Protein AF-A0A942K7I3-F1 (afdb_monomer_lite)

pLDDT: mean 80.89, std 13.33, range [54.22, 97.88]

Radius of gyration: 18.64 Å; chains: 1; bounding box: 32×27×52 Å

Structure (mmCIF, N/CA/C/O backbone):
data_AF-A0A942K7I3-F1
#
_entry.id   AF-A0A942K7I3-F1
#
loop_
_atom_site.group_PDB
_atom_site.id
_atom_site.type_symbol
_atom_site.label_atom_id
_atom_site.label_alt_id
_atom_site.label_comp_id
_atom_site.label_asym_id
_atom_site.label_entity_id
_atom_site.label_seq_id
_atom_site.pdbx_PDB_ins_code
_atom_site.Cartn_x
_atom_site.Cartn_y
_atom_site.Cartn_z
_atom_site.occupancy
_atom_site.B_iso_or_equiv
_atom_site.auth_seq_id
_atom_site.auth_comp_id
_atom_site.auth_asym_id
_atom_site.auth_atom_id
_atom_site.pdbx_PDB_model_num
ATOM 1 N N . MET A 1 1 ? -3.051 3.484 -36.079 1.00 62.16 1 MET A N 1
ATOM 2 C CA . MET A 1 1 ? -2.898 2.941 -34.710 1.00 62.16 1 MET A CA 1
ATOM 3 C C . MET A 1 1 ? -4.242 2.362 -34.274 1.00 62.16 1 MET A C 1
ATOM 5 O O . MET A 1 1 ? -5.251 2.993 -34.557 1.00 62.16 1 MET A O 1
ATOM 9 N N . LYS A 1 2 ? -4.297 1.160 -33.681 1.00 72.12 2 LYS A N 1
ATOM 10 C CA . LYS A 1 2 ? -5.537 0.577 -33.124 1.00 72.12 2 LYS A CA 1
ATOM 11 C C . LYS A 1 2 ? -5.412 0.593 -31.593 1.00 72.12 2 LYS A C 1
ATOM 13 O O . LYS A 1 2 ? -4.862 -0.366 -31.065 1.00 72.12 2 LYS A O 1
ATOM 18 N N . PRO A 1 3 ? -5.881 1.642 -30.886 1.00 68.06 3 PRO A N 1
ATOM 19 C CA . PRO A 1 3 ? -5.606 1.827 -29.454 1.00 68.06 3 PRO A CA 1
ATOM 20 C C . PRO A 1 3 ? -6.050 0.645 -28.587 1.00 68.06 3 PRO A C 1
ATOM 22 O O . PRO A 1 3 ? -5.342 0.234 -27.684 1.00 68.06 3 PRO A O 1
ATOM 25 N N . HIS A 1 4 ? -7.167 0.007 -28.944 1.00 75.81 4 HIS A N 1
ATOM 26 C CA . HIS A 1 4 ? -7.674 -1.200 -28.280 1.00 75.81 4 HIS A CA 1
ATOM 27 C C . HIS A 1 4 ? -6.772 -2.440 -28.431 1.00 75.81 4 HIS A C 1
ATOM 29 O O . HIS A 1 4 ? -7.065 -3.486 -27.858 1.00 75.81 4 HIS A O 1
ATOM 35 N N . ARG A 1 5 ? -5.710 -2.367 -29.242 1.00 70.38 5 ARG A N 1
ATOM 36 C CA . ARG A 1 5 ? -4.719 -3.439 -29.415 1.00 70.38 5 ARG A CA 1
ATOM 37 C C . ARG A 1 5 ? -3.392 -3.147 -28.721 1.00 70.38 5 ARG A C 1
ATOM 39 O O . ARG A 1 5 ? -2.467 -3.937 -28.889 1.00 70.38 5 ARG A O 1
ATOM 46 N N . ILE A 1 6 ? -3.324 -2.048 -27.974 1.00 68.00 6 ILE A N 1
ATOM 47 C CA . ILE A 1 6 ? -2.145 -1.588 -27.254 1.00 68.00 6 ILE A CA 1
ATOM 48 C C . ILE A 1 6 ? -2.443 -1.697 -25.765 1.00 68.00 6 ILE A C 1
ATOM 50 O O . ILE A 1 6 ? -3.426 -1.136 -25.278 1.00 68.00 6 ILE A O 1
ATOM 54 N N . LYS A 1 7 ? -1.612 -2.448 -25.046 1.00 67.00 7 LYS A N 1
ATOM 55 C CA . LYS A 1 7 ? -1.639 -2.492 -23.585 1.00 67.00 7 LYS A CA 1
ATOM 56 C C . LYS A 1 7 ? -0.497 -1.643 -23.047 1.00 67.00 7 LYS A C 1
ATOM 58 O O . LYS A 1 7 ? 0.657 -1.899 -23.374 1.00 67.00 7 LYS A O 1
ATOM 63 N N . TYR A 1 8 ? -0.856 -0.673 -22.214 1.00 65.69 8 TYR A N 1
ATOM 64 C CA . TYR A 1 8 ? 0.077 0.115 -21.420 1.00 65.69 8 TYR A CA 1
ATOM 65 C C . TYR A 1 8 ? 0.188 -0.517 -20.042 1.00 65.69 8 TYR A C 1
ATOM 67 O O . TYR A 1 8 ? -0.839 -0.803 -19.418 1.00 65.69 8 TYR A O 1
ATOM 75 N N . TRP A 1 9 ? 1.411 -0.744 -19.578 1.00 65.12 9 TRP A N 1
ATOM 76 C CA . TRP A 1 9 ? 1.640 -1.257 -18.237 1.00 65.12 9 TRP A CA 1
ATOM 77 C C . TRP A 1 9 ? 2.888 -0.619 -17.641 1.00 65.12 9 TRP A C 1
ATOM 79 O O . TRP A 1 9 ? 3.968 -0.735 -18.204 1.00 65.12 9 TRP A O 1
ATOM 89 N N . LEU A 1 10 ? 2.739 0.051 -16.498 1.00 63.69 10 LEU A N 1
ATOM 90 C CA . LEU A 1 10 ? 3.868 0.556 -15.725 1.00 63.69 10 LEU A CA 1
ATOM 91 C C . LEU A 1 10 ? 4.008 -0.332 -14.491 1.00 63.69 10 LEU A C 1
ATOM 93 O O . LEU A 1 10 ? 3.191 -0.263 -13.575 1.00 63.69 10 LEU A O 1
ATOM 97 N N . ASN A 1 11 ? 5.020 -1.197 -14.486 1.00 63.91 11 ASN A N 1
ATOM 98 C CA . ASN A 1 11 ? 5.373 -1.949 -13.288 1.00 63.91 11 ASN A CA 1
ATOM 99 C C . ASN A 1 11 ? 6.241 -1.073 -12.382 1.00 63.91 11 ASN A C 1
ATOM 101 O O . ASN A 1 11 ? 7.204 -0.458 -12.843 1.00 63.91 11 ASN A O 1
ATOM 105 N N . HIS A 1 12 ? 5.931 -1.051 -11.086 1.00 69.94 12 HIS A N 1
ATOM 106 C CA . HIS A 1 12 ? 6.848 -0.502 -10.095 1.00 69.94 12 HIS A CA 1
ATOM 107 C C . HIS A 1 12 ? 8.150 -1.318 -10.115 1.00 69.94 12 HIS A C 1
ATOM 109 O O . HIS A 1 12 ? 8.119 -2.541 -9.973 1.00 69.94 12 HIS A O 1
ATOM 115 N N . LYS A 1 13 ? 9.293 -0.652 -10.312 1.00 71.38 13 LYS A N 1
ATOM 116 C CA . LYS A 1 13 ? 10.613 -1.278 -10.184 1.00 71.38 13 LYS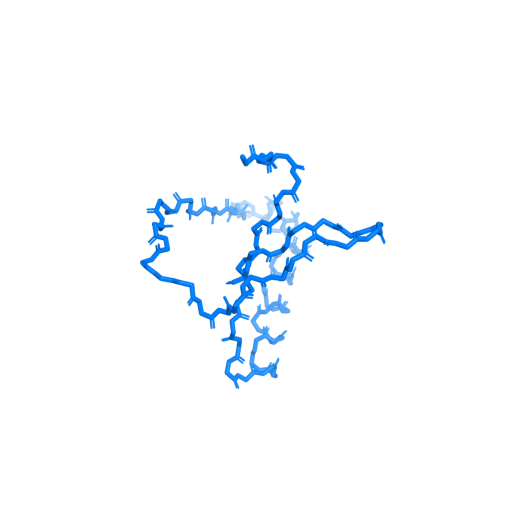 A CA 1
ATOM 117 C C . LYS A 1 13 ? 11.018 -1.242 -8.712 1.00 71.38 13 LYS A C 1
ATOM 119 O O . LYS A 1 13 ? 11.564 -0.242 -8.261 1.00 71.38 13 LYS A O 1
ATOM 124 N N . ALA A 1 14 ? 10.724 -2.310 -7.974 1.00 76.75 14 ALA A N 1
ATOM 125 C CA . ALA A 1 14 ? 11.216 -2.460 -6.609 1.00 76.75 14 ALA A CA 1
ATOM 126 C C . ALA A 1 14 ? 12.738 -2.683 -6.633 1.00 76.75 14 ALA A C 1
ATOM 128 O O . ALA A 1 14 ? 13.214 -3.608 -7.290 1.00 76.75 14 ALA A O 1
ATOM 129 N N . GLU A 1 15 ? 13.500 -1.839 -5.934 1.00 79.25 15 GLU A N 1
ATOM 130 C CA . GLU A 1 15 ? 14.956 -2.012 -5.793 1.00 79.25 15 GLU A CA 1
ATOM 131 C C . GLU A 1 15 ? 15.300 -3.220 -4.905 1.00 79.25 15 GLU A C 1
ATOM 133 O O . GLU A 1 15 ? 16.284 -3.915 -5.159 1.00 79.25 15 GLU A O 1
ATOM 138 N N . ASP A 1 16 ? 14.454 -3.505 -3.907 1.00 89.31 16 ASP A N 1
ATOM 139 C CA . ASP A 1 16 ? 14.528 -4.687 -3.049 1.00 89.31 16 ASP A CA 1
ATOM 140 C C . ASP A 1 16 ? 13.164 -5.389 -2.936 1.00 89.31 16 ASP A C 1
ATOM 142 O O . ASP A 1 16 ? 12.203 -4.875 -2.354 1.00 89.31 16 ASP A O 1
ATOM 146 N N . ASP A 1 17 ? 13.105 -6.613 -3.459 1.00 87.88 17 ASP A N 1
ATOM 147 C CA . ASP A 1 17 ? 11.905 -7.453 -3.473 1.00 87.88 17 ASP A CA 1
ATOM 148 C C . ASP A 1 17 ? 11.449 -7.818 -2.049 1.00 87.88 17 ASP A C 1
ATOM 150 O O . ASP A 1 17 ? 10.252 -7.982 -1.792 1.00 87.88 17 ASP A O 1
ATOM 154 N N . ALA A 1 18 ? 12.385 -7.948 -1.099 1.00 91.12 18 ALA A N 1
ATOM 155 C CA . ALA A 1 18 ? 12.066 -8.323 0.274 1.00 91.12 18 ALA A CA 1
ATOM 156 C C . ALA A 1 18 ? 11.328 -7.195 1.003 1.00 91.12 18 ALA A C 1
ATOM 158 O O . ALA A 1 18 ? 10.258 -7.439 1.580 1.00 91.12 18 ALA A O 1
ATOM 159 N N . THR A 1 19 ? 11.861 -5.974 0.918 1.00 90.44 19 THR A N 1
ATOM 160 C CA . THR A 1 19 ? 11.233 -4.761 1.452 1.00 90.44 19 THR A CA 1
ATOM 161 C C . THR A 1 19 ? 9.878 -4.515 0.794 1.00 90.44 19 THR A C 1
ATOM 163 O O . THR A 1 19 ? 8.872 -4.394 1.495 1.00 90.44 19 THR A O 1
ATOM 166 N N . PHE A 1 20 ? 9.793 -4.590 -0.538 1.00 89.88 20 PHE A N 1
ATOM 167 C CA . PHE A 1 20 ? 8.530 -4.402 -1.258 1.00 89.88 20 PHE 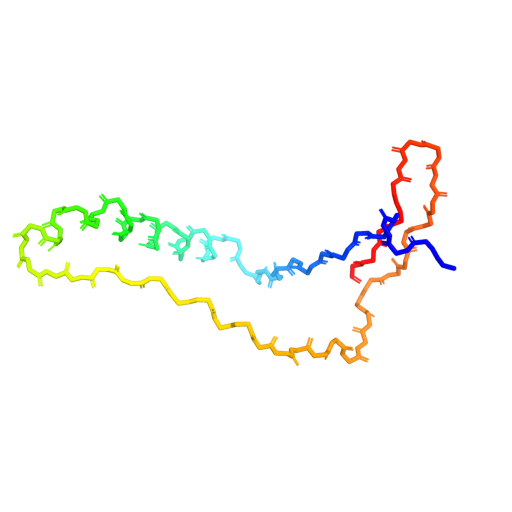A CA 1
ATOM 168 C C . PHE A 1 20 ? 7.441 -5.392 -0.809 1.00 89.88 20 PHE A C 1
ATOM 170 O O . PHE A 1 20 ? 6.301 -5.025 -0.513 1.00 89.88 20 PHE A O 1
ATOM 177 N N . ARG A 1 21 ? 7.792 -6.675 -0.652 1.00 92.75 21 ARG A N 1
ATOM 178 C CA . ARG A 1 21 ? 6.862 -7.687 -0.121 1.00 92.75 21 ARG A CA 1
ATOM 179 C C . ARG A 1 21 ? 6.451 -7.419 1.321 1.00 92.75 21 ARG A C 1
ATOM 181 O O . ARG A 1 21 ? 5.382 -7.879 1.731 1.00 92.75 21 ARG A O 1
ATOM 188 N N . GLN A 1 22 ? 7.311 -6.808 2.130 1.00 94.31 22 GLN A N 1
ATOM 189 C CA . GLN A 1 22 ? 6.987 -6.454 3.510 1.00 94.31 22 GLN A CA 1
ATOM 190 C C . GLN A 1 22 ? 5.966 -5.314 3.555 1.00 94.31 22 GLN A C 1
ATOM 192 O O . GLN A 1 22 ? 4.989 -5.418 4.297 1.00 94.31 22 GLN A O 1
ATOM 197 N N . GLU A 1 23 ? 6.138 -4.290 2.723 1.00 92.56 23 GLU A N 1
ATOM 198 C CA . GLU A 1 23 ? 5.195 -3.175 2.587 1.00 92.56 23 GLU A CA 1
ATOM 199 C C . GLU A 1 23 ? 3.822 -3.655 2.107 1.00 92.56 23 GLU A C 1
ATOM 201 O O . GLU A 1 23 ? 2.807 -3.354 2.740 1.00 92.56 23 GLU A O 1
ATOM 206 N N . ILE A 1 24 ? 3.784 -4.508 1.074 1.00 93.19 24 ILE A N 1
ATOM 207 C CA . ILE A 1 24 ? 2.540 -5.144 0.609 1.00 93.19 24 ILE A CA 1
ATOM 208 C C . ILE A 1 24 ? 1.848 -5.874 1.761 1.00 93.19 24 ILE A C 1
ATOM 210 O O . ILE A 1 24 ? 0.652 -5.698 1.985 1.00 93.19 24 ILE A O 1
ATOM 214 N N . ARG A 1 25 ? 2.591 -6.686 2.523 1.00 96.62 25 ARG A N 1
ATOM 215 C CA . ARG A 1 25 ? 2.030 -7.433 3.658 1.00 96.62 25 ARG A CA 1
ATOM 216 C C . ARG A 1 25 ? 1.455 -6.507 4.726 1.00 96.62 25 ARG A C 1
ATOM 218 O O . A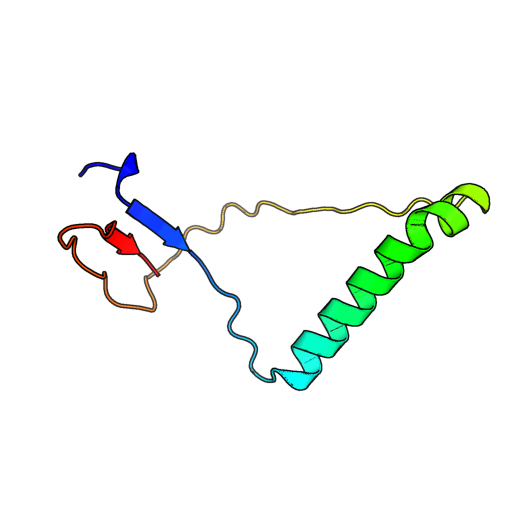RG A 1 25 ? 0.400 -6.823 5.274 1.00 96.62 25 ARG A O 1
ATOM 225 N N . ALA A 1 26 ? 2.110 -5.384 5.012 1.00 96.06 26 ALA A N 1
ATOM 226 C CA . ALA A 1 26 ? 1.619 -4.401 5.973 1.00 96.06 26 ALA A CA 1
ATOM 227 C C . ALA A 1 26 ? 0.285 -3.783 5.522 1.00 96.06 26 ALA A C 1
ATOM 229 O O . ALA A 1 26 ? -0.671 -3.752 6.299 1.00 96.06 26 ALA A O 1
ATOM 230 N N . VAL A 1 27 ? 0.188 -3.383 4.251 1.00 95.00 27 VAL A N 1
ATOM 231 C CA . VAL A 1 27 ? -1.042 -2.830 3.665 1.00 95.00 27 VAL A CA 1
ATOM 232 C C . VAL A 1 27 ? -2.158 -3.875 3.636 1.00 95.00 27 VAL A C 1
ATOM 234 O O . VAL A 1 27 ? -3.271 -3.610 4.088 1.00 95.00 27 VAL A O 1
ATOM 237 N N . CYS A 1 28 ? -1.872 -5.095 3.175 1.00 96.38 28 CYS A N 1
ATOM 238 C CA . CYS A 1 28 ? -2.848 -6.182 3.183 1.00 96.38 28 CYS A CA 1
ATOM 239 C C . CYS A 1 28 ? -3.357 -6.468 4.599 1.00 96.38 28 CYS A C 1
ATOM 241 O O . CYS A 1 28 ? -4.561 -6.645 4.775 1.00 96.38 28 CYS A O 1
ATOM 243 N N . LYS A 1 29 ? -2.478 -6.482 5.609 1.00 97.44 29 LYS A N 1
ATOM 244 C CA . LYS A 1 29 ? -2.870 -6.695 7.007 1.00 97.44 29 LYS A CA 1
ATOM 245 C C . LYS A 1 29 ? -3.856 -5.626 7.486 1.00 97.44 29 LYS A C 1
ATOM 247 O O . LYS A 1 29 ? -4.860 -5.989 8.090 1.00 97.44 29 LYS A O 1
ATOM 252 N N . LEU A 1 30 ? -3.613 -4.351 7.171 1.00 96.12 30 LEU A N 1
ATOM 253 C CA . LEU A 1 30 ? -4.537 -3.260 7.497 1.00 96.12 30 LEU A CA 1
ATOM 254 C C . LEU A 1 30 ? -5.932 -3.502 6.900 1.00 96.12 30 LEU A C 1
ATOM 256 O O . LEU A 1 30 ? -6.930 -3.374 7.603 1.00 96.12 30 LEU A O 1
ATOM 260 N N . TYR A 1 31 ? -6.007 -3.913 5.630 1.00 96.44 31 TYR A N 1
ATOM 261 C CA . TYR A 1 31 ? -7.292 -4.215 4.991 1.00 96.44 31 TYR A CA 1
ATOM 262 C C . TYR A 1 31 ? -8.007 -5.422 5.605 1.00 96.44 31 TYR A C 1
ATOM 264 O O . TYR A 1 31 ? -9.228 -5.395 5.726 1.00 96.44 31 TYR A O 1
ATOM 272 N N . HIS A 1 32 ? -7.281 -6.460 6.035 1.00 97.31 32 HIS A N 1
ATOM 273 C CA . HIS A 1 32 ? -7.900 -7.605 6.721 1.00 97.31 32 HIS A CA 1
ATOM 274 C C . HIS A 1 32 ? -8.539 -7.197 8.054 1.00 97.31 32 HIS A C 1
ATOM 276 O O . HIS A 1 32 ? -9.549 -7.767 8.449 1.00 97.31 32 HIS A O 1
ATOM 282 N N . GLN A 1 33 ? -7.972 -6.194 8.724 1.00 97.50 33 GLN A N 1
ATOM 283 C CA . GLN A 1 33 ? -8.465 -5.673 10.000 1.00 97.50 33 GLN A CA 1
ATOM 284 C C . GLN A 1 33 ? -9.560 -4.611 9.834 1.00 97.50 33 GLN A C 1
ATOM 286 O O . GLN A 1 33 ? -10.083 -4.116 10.829 1.00 97.50 33 GLN A O 1
ATOM 291 N N . ALA A 1 34 ? -9.924 -4.240 8.602 1.00 96.81 34 ALA A N 1
ATOM 292 C CA . ALA A 1 34 ? -10.810 -3.106 8.350 1.00 96.81 34 ALA A CA 1
ATOM 293 C C . ALA A 1 34 ? -12.184 -3.247 9.023 1.00 96.81 34 ALA A C 1
ATOM 295 O O . ALA A 1 34 ? -12.719 -2.251 9.502 1.00 96.81 34 ALA A O 1
ATOM 296 N N . GLN A 1 35 ? -12.737 -4.462 9.094 1.00 97.00 35 GLN A N 1
ATOM 297 C CA . GLN A 1 35 ? -14.024 -4.695 9.751 1.00 97.00 35 GLN A CA 1
ATOM 298 C C . GLN A 1 35 ? -13.940 -4.486 11.271 1.00 97.00 35 GLN A C 1
ATOM 300 O O . GLN A 1 35 ? -14.724 -3.718 11.818 1.00 97.00 35 GLN A O 1
ATOM 305 N N . GLU A 1 36 ? -12.965 -5.109 11.938 1.00 97.81 36 GLU A N 1
ATOM 306 C CA . GLU A 1 36 ? -12.749 -4.952 13.387 1.00 97.81 36 GLU A CA 1
ATOM 307 C C . GLU A 1 36 ? -12.470 -3.484 13.748 1.00 97.81 36 GLU A C 1
ATOM 309 O O . GLU A 1 36 ? -13.005 -2.945 14.717 1.00 97.81 36 GLU A O 1
ATOM 314 N N . LEU A 1 37 ? -11.671 -2.802 12.921 1.00 97.75 37 LEU A N 1
ATOM 315 C CA . LEU A 1 37 ? -11.397 -1.376 13.070 1.00 97.75 37 LEU A CA 1
ATOM 316 C C . LEU A 1 37 ? -12.679 -0.550 12.931 1.00 97.75 37 LEU A C 1
ATOM 318 O O . LEU A 1 37 ? -12.926 0.322 13.765 1.00 97.75 37 LEU A O 1
ATOM 322 N N . HIS A 1 38 ? -13.529 -0.863 11.953 1.00 97.38 38 HIS A N 1
ATOM 323 C CA . HIS A 1 38 ? -14.799 -0.169 11.762 1.00 97.38 38 HIS A CA 1
ATOM 324 C C . HIS A 1 38 ? -15.747 -0.337 12.955 1.00 97.38 38 HIS A C 1
ATOM 326 O O . HIS A 1 38 ? -16.331 0.647 13.406 1.00 97.38 38 HIS A O 1
ATOM 332 N N . GLU A 1 39 ? -15.838 -1.543 13.520 1.00 97.88 39 GLU A N 1
ATOM 333 C CA . GLU A 1 39 ? -16.623 -1.820 14.732 1.00 97.88 39 GLU A CA 1
ATOM 334 C C . GLU A 1 39 ? -16.110 -1.023 15.946 1.00 97.88 39 GLU A C 1
ATOM 336 O O . GLU A 1 39 ? -16.897 -0.608 16.796 1.00 97.88 39 GLU A O 1
ATOM 341 N N . SER A 1 40 ? -14.806 -0.726 15.993 1.00 97.50 40 SER A N 1
ATOM 342 C CA . SER A 1 40 ? -14.193 0.146 17.008 1.00 97.50 40 SER A CA 1
ATOM 343 C C . SER A 1 40 ? -14.296 1.654 16.713 1.00 97.50 40 SER A C 1
ATOM 345 O O . SER A 1 40 ? -13.774 2.469 17.474 1.00 97.50 40 SER A O 1
ATOM 347 N N . GLY A 1 41 ? -14.963 2.045 15.621 1.00 97.69 41 GLY A N 1
ATOM 348 C CA . GLY A 1 41 ? -15.136 3.442 15.205 1.00 97.69 41 GLY A CA 1
ATOM 349 C C . GLY A 1 41 ? -13.994 4.009 14.352 1.00 97.69 41 GLY A C 1
ATOM 350 O O . GLY A 1 41 ? -13.943 5.216 14.116 1.00 97.69 41 GLY A O 1
ATOM 351 N N . VAL A 1 42 ? -13.078 3.165 13.870 1.00 97.75 42 VAL A N 1
ATOM 352 C CA . VAL A 1 42 ? -11.959 3.552 13.000 1.00 97.75 42 VAL A CA 1
ATOM 353 C C . VAL A 1 42 ? -12.287 3.239 11.541 1.00 97.75 42 VAL A C 1
ATOM 355 O O . VAL A 1 42 ? -12.563 2.102 11.172 1.00 97.75 42 VAL A O 1
ATOM 358 N N . HIS A 1 43 ? -12.204 4.245 10.673 1.00 96.38 43 HIS A N 1
ATOM 359 C CA . HIS A 1 43 ? -12.446 4.080 9.240 1.00 96.38 43 HIS A CA 1
ATOM 360 C C . HIS A 1 43 ? -11.138 3.883 8.471 1.00 96.38 43 HIS A C 1
ATOM 362 O O . HIS A 1 43 ? -10.278 4.763 8.457 1.00 96.38 43 HIS A O 1
ATOM 368 N N . VAL A 1 44 ? -11.011 2.748 7.784 1.00 96.38 44 VAL A N 1
ATOM 369 C CA . VAL A 1 44 ? -9.932 2.507 6.817 1.00 96.38 44 VAL A CA 1
ATOM 370 C C . VAL A 1 44 ? -10.376 3.029 5.453 1.00 96.38 44 VAL A C 1
ATOM 372 O O . VAL A 1 44 ? -11.412 2.616 4.935 1.00 96.38 44 VAL A O 1
ATOM 375 N N . ILE A 1 45 ? -9.595 3.939 4.871 1.00 94.06 45 ILE A N 1
ATOM 376 C CA . ILE A 1 45 ? -9.886 4.561 3.575 1.00 94.06 45 ILE A CA 1
ATOM 377 C C . ILE A 1 45 ? -8.727 4.264 2.624 1.00 94.06 45 ILE A C 1
ATOM 379 O O . ILE A 1 45 ? -7.564 4.442 2.979 1.00 94.06 45 ILE A O 1
ATOM 383 N N . SER A 1 46 ? -9.060 3.820 1.412 1.00 91.50 46 SER A N 1
ATOM 384 C CA . SER A 1 46 ? -8.115 3.692 0.305 1.00 91.50 46 SER A CA 1
ATOM 385 C C . SER A 1 46 ? -8.209 4.931 -0.572 1.00 91.50 46 SER A C 1
ATOM 387 O O . SER A 1 46 ? -9.308 5.302 -0.990 1.00 91.50 46 SER A O 1
ATOM 389 N N . VAL A 1 47 ? -7.077 5.571 -0.843 1.00 88.06 47 VAL A N 1
ATOM 390 C CA . VAL A 1 47 ? -6.999 6.710 -1.758 1.00 88.06 47 VAL A CA 1
ATOM 391 C C . VAL A 1 47 ? -6.030 6.334 -2.865 1.00 88.06 47 VAL A C 1
ATOM 393 O O . VAL A 1 47 ? -4.857 6.087 -2.599 1.00 88.06 47 VAL A O 1
ATOM 396 N N . ASP A 1 48 ? -6.531 6.281 -4.094 1.00 79.94 48 ASP A N 1
ATOM 397 C CA . ASP A 1 48 ? -5.700 6.196 -5.29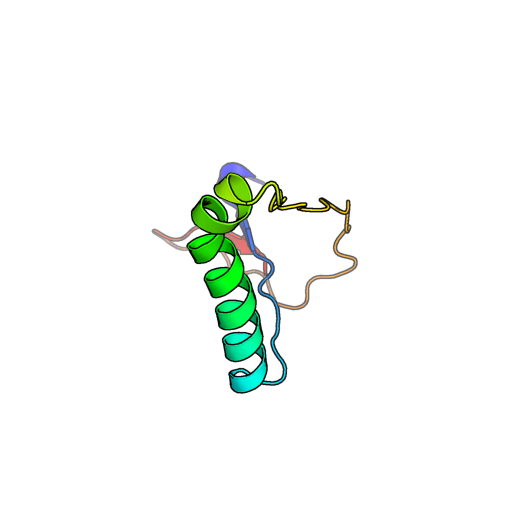0 1.00 79.94 48 ASP A CA 1
ATOM 398 C C . ASP A 1 48 ? -5.625 7.598 -5.894 1.00 79.94 48 ASP A C 1
ATOM 400 O O . ASP A 1 48 ? -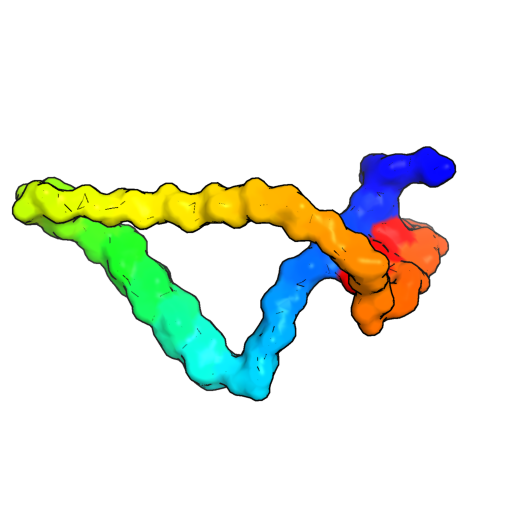6.610 8.112 -6.433 1.00 79.94 48 ASP A O 1
ATOM 404 N N . GLU A 1 49 ? -4.478 8.264 -5.749 1.00 73.88 49 GLU A N 1
ATOM 405 C CA . GLU A 1 49 ? -4.253 9.510 -6.469 1.00 73.88 49 GLU A CA 1
ATOM 406 C C . GLU A 1 49 ? -3.912 9.166 -7.919 1.00 73.88 49 GLU A C 1
ATOM 408 O O . GLU A 1 49 ? -2.787 8.788 -8.254 1.00 73.88 49 GLU A O 1
ATOM 413 N N . LYS A 1 50 ? -4.884 9.348 -8.815 1.00 58.31 50 LYS A N 1
ATOM 414 C CA . LYS A 1 50 ? -4.619 9.328 -10.250 1.00 58.31 50 LYS A CA 1
ATOM 415 C C . LYS A 1 50 ? -3.890 10.611 -10.639 1.00 58.31 50 LYS A C 1
ATOM 417 O O . LYS A 1 50 ? -4.488 11.529 -11.200 1.00 58.31 50 LYS A O 1
ATOM 422 N N . THR A 1 51 ? -2.596 10.685 -10.359 1.00 55.31 51 THR A N 1
ATOM 423 C CA . THR A 1 51 ? -1.770 11.736 -10.943 1.00 55.31 51 THR A CA 1
ATOM 424 C C . THR A 1 51 ? -1.806 11.563 -12.458 1.00 55.31 51 THR A C 1
ATOM 426 O O . THR A 1 51 ? -1.603 10.472 -12.999 1.00 55.31 51 THR A O 1
ATOM 429 N N . GLY A 1 52 ? -2.109 12.644 -13.174 1.00 54.22 52 GLY A N 1
ATOM 430 C CA . GLY A 1 52 ? -1.879 12.743 -14.612 1.00 54.22 52 GLY A CA 1
ATOM 431 C C . GLY A 1 52 ? -0.378 12.753 -14.898 1.00 54.22 52 GLY A C 1
ATOM 432 O O . GLY A 1 52 ? 0.134 13.735 -15.423 1.00 54.22 52 GLY A O 1
ATOM 433 N N . ILE A 1 53 ? 0.342 11.698 -14.503 1.00 59.06 53 ILE A N 1
ATOM 434 C CA . ILE A 1 53 ? 1.745 11.494 -14.842 1.00 59.06 53 ILE A CA 1
ATOM 435 C C . ILE A 1 53 ? 1.773 11.188 -16.331 1.00 59.06 53 ILE A C 1
ATOM 437 O O . ILE A 1 53 ? 1.484 10.081 -16.790 1.00 59.06 53 ILE A O 1
ATOM 441 N N . GLN A 1 54 ? 2.082 12.221 -17.103 1.00 63.06 54 GLN A N 1
ATOM 442 C CA . GLN A 1 54 ? 2.488 12.052 -18.479 1.00 63.06 54 GLN A CA 1
ATOM 443 C C . GLN A 1 54 ? 3.859 11.372 -18.458 1.00 63.06 54 GLN A C 1
ATOM 445 O O . GLN A 1 54 ? 4.824 11.935 -17.944 1.00 63.06 54 GLN A O 1
ATOM 450 N N . ALA A 1 55 ? 3.942 10.149 -18.984 1.00 64.50 55 ALA A N 1
ATOM 451 C CA . ALA A 1 55 ? 5.224 9.487 -19.185 1.00 64.50 55 ALA A CA 1
ATOM 452 C C . ALA A 1 55 ? 6.093 10.379 -20.087 1.00 64.50 55 ALA A C 1
ATOM 454 O O . ALA A 1 55 ? 5.717 10.653 -21.229 1.00 64.50 55 ALA A O 1
ATOM 455 N N . LEU A 1 56 ? 7.207 10.882 -19.548 1.00 70.00 56 LEU A N 1
ATOM 456 C CA . LEU A 1 56 ? 8.122 11.766 -20.277 1.00 70.00 56 LEU A CA 1
ATOM 457 C C . LEU A 1 56 ? 8.810 11.012 -21.419 1.00 70.00 56 LEU A C 1
ATOM 459 O O . LEU A 1 56 ? 8.937 11.533 -22.524 1.00 70.00 56 LEU A O 1
ATOM 463 N N . GLU A 1 57 ? 9.190 9.764 -21.161 1.00 69.06 57 GLU A N 1
ATOM 464 C CA . GLU A 1 57 ? 9.804 8.861 -22.124 1.00 69.06 57 GLU A CA 1
ATOM 465 C C . GLU A 1 57 ? 9.515 7.400 -21.760 1.00 69.06 57 GLU A C 1
ATOM 467 O O . GLU A 1 57 ? 9.073 7.089 -20.651 1.00 69.06 57 GLU A O 1
ATOM 472 N N . ARG A 1 58 ? 9.735 6.502 -22.723 1.00 72.56 58 ARG A N 1
ATOM 473 C CA . ARG A 1 58 ? 9.570 5.056 -22.544 1.00 72.56 58 ARG A CA 1
ATOM 474 C C . ARG A 1 58 ? 10.891 4.453 -22.096 1.00 72.56 58 ARG A C 1
ATOM 476 O O . ARG A 1 58 ? 11.921 4.695 -22.718 1.00 72.56 58 ARG A O 1
ATOM 483 N N . ILE A 1 59 ? 10.840 3.647 -21.043 1.00 72.88 59 ILE A N 1
ATOM 484 C CA . ILE A 1 59 ? 12.011 2.974 -20.471 1.00 72.88 59 ILE A CA 1
ATOM 485 C C . ILE A 1 59 ? 12.294 1.614 -21.126 1.00 72.88 59 ILE A C 1
ATOM 487 O O . ILE A 1 59 ? 13.411 1.111 -20.998 1.00 72.88 59 ILE A O 1
ATOM 491 N N . HIS A 1 60 ? 11.322 1.028 -21.835 1.00 73.00 60 HIS A N 1
ATOM 492 C CA . HIS A 1 60 ? 11.478 -0.221 -22.581 1.00 73.00 60 HIS A CA 1
ATOM 493 C C . HIS A 1 60 ? 11.085 -0.036 -24.060 1.00 73.00 60 HIS A C 1
ATOM 495 O O . HIS A 1 60 ? 10.251 0.813 -24.386 1.00 73.00 60 HIS A O 1
ATOM 501 N N . PRO A 1 61 ? 11.698 -0.797 -24.989 1.00 77.75 61 PRO A N 1
ATOM 502 C CA . PRO A 1 61 ? 11.322 -0.769 -26.398 1.00 77.75 61 PRO A CA 1
ATOM 503 C C . PRO A 1 61 ? 9.936 -1.387 -26.623 1.00 77.75 61 PRO A C 1
ATOM 505 O O . PRO A 1 61 ? 9.538 -2.327 -25.938 1.00 77.75 61 PRO A O 1
ATOM 508 N N . ASP A 1 62 ? 9.223 -0.899 -27.639 1.00 79.06 62 ASP A N 1
ATOM 509 C CA . ASP A 1 62 ? 7.918 -1.443 -28.012 1.00 79.06 62 ASP A CA 1
ATOM 510 C C . ASP A 1 62 ? 8.026 -2.909 -28.447 1.00 79.06 62 ASP A C 1
ATOM 512 O O . ASP A 1 62 ? 8.844 -3.273 -29.300 1.00 79.06 62 ASP A O 1
ATOM 516 N N . HIS A 1 63 ? 7.138 -3.751 -27.917 1.00 77.88 63 HIS A N 1
ATOM 517 C CA . HIS A 1 63 ? 7.007 -5.123 -28.387 1.00 77.88 63 HIS A CA 1
ATOM 518 C C . HIS A 1 63 ? 5.983 -5.180 -29.528 1.00 77.88 63 HIS A C 1
ATOM 520 O O . HIS A 1 63 ? 4.792 -4.921 -29.308 1.00 77.88 63 HIS A O 1
ATOM 526 N N . PRO A 1 64 ? 6.410 -5.546 -30.751 1.00 77.38 64 PRO A N 1
ATOM 527 C CA . PRO A 1 64 ? 5.545 -5.509 -31.917 1.00 77.38 64 PRO A CA 1
ATOM 528 C C . PRO A 1 64 ? 4.438 -6.562 -31.846 1.00 77.38 64 PRO A C 1
ATOM 530 O O . PRO A 1 64 ? 4.565 -7.627 -31.233 1.00 77.38 64 PRO A O 1
ATOM 533 N N . LEU A 1 65 ? 3.348 -6.281 -32.560 1.00 78.94 65 LEU A N 1
ATOM 534 C CA . LEU A 1 65 ? 2.240 -7.213 -32.741 1.00 78.94 65 LEU A CA 1
ATOM 535 C C . LEU A 1 65 ? 2.727 -8.547 -33.324 1.00 78.94 65 LEU A C 1
ATOM 537 O O . LEU A 1 65 ? 3.365 -8.589 -34.374 1.00 78.94 65 LEU A O 1
ATOM 541 N N . SER A 1 66 ? 2.335 -9.651 -32.691 1.00 77.56 66 SER A N 1
ATOM 542 C CA . SER A 1 66 ? 2.527 -11.006 -33.219 1.00 77.56 66 SER A CA 1
ATOM 543 C C . SER A 1 66 ? 1.220 -11.797 -33.156 1.00 77.56 66 SER A C 1
ATOM 545 O O . SER A 1 66 ? 0.270 -11.418 -32.469 1.00 77.56 66 SER A O 1
ATOM 547 N N . LYS A 1 67 ? 1.108 -12.879 -33.936 1.00 76.06 67 LYS A N 1
ATOM 548 C CA . LYS A 1 67 ? -0.131 -13.667 -34.025 1.00 76.06 67 LYS A CA 1
ATOM 549 C C . LYS A 1 67 ? -0.509 -14.204 -32.634 1.00 76.06 67 LYS A C 1
ATOM 551 O O . LYS A 1 67 ? 0.229 -14.993 -32.059 1.00 76.06 67 LYS A O 1
ATOM 556 N N . GLY A 1 68 ? -1.649 -13.759 -32.101 1.00 77.69 68 GLY A N 1
ATOM 557 C CA . GLY A 1 68 ? -2.129 -14.121 -30.759 1.00 77.69 68 GLY A CA 1
ATOM 558 C C . GLY A 1 68 ? -1.634 -13.228 -29.611 1.00 77.69 68 GLY A C 1
ATOM 559 O O . GLY A 1 68 ? -2.052 -13.443 -28.478 1.00 77.69 68 GLY A O 1
ATOM 560 N N . LYS A 1 69 ? -0.799 -12.214 -29.877 1.00 70.00 69 LYS A N 1
ATOM 561 C CA . LYS A 1 69 ? -0.331 -11.247 -28.871 1.00 70.00 69 LYS A CA 1
ATOM 562 C C . LYS A 1 69 ? -0.687 -9.814 -29.272 1.00 70.00 69 LYS A C 1
ATOM 564 O O . LYS A 1 69 ? -0.678 -9.451 -30.449 1.00 70.00 69 LYS A O 1
ATOM 569 N N . LEU A 1 70 ? -1.041 -9.015 -28.272 1.00 74.50 70 LEU A N 1
ATOM 570 C CA . LEU A 1 70 ? -1.264 -7.579 -28.423 1.00 74.50 70 LEU A CA 1
ATOM 571 C C . LEU A 1 70 ? 0.075 -6.838 -28.443 1.00 74.50 70 LEU A C 1
ATOM 573 O O . LEU A 1 70 ? 1.094 -7.390 -28.036 1.00 74.50 70 LEU A O 1
ATOM 577 N N . GLU A 1 71 ? 0.051 -5.605 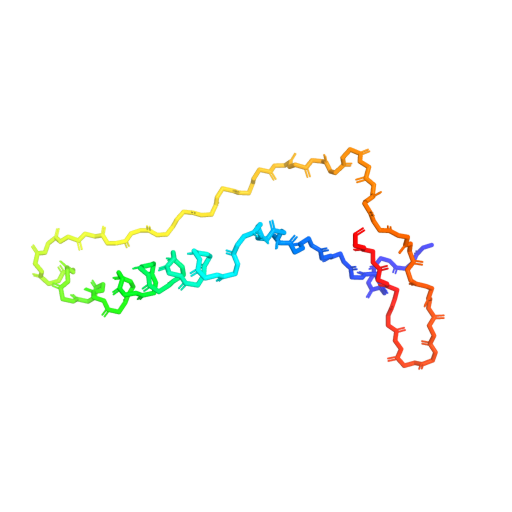-28.934 1.00 75.19 71 GLU A N 1
ATOM 578 C CA . GLU A 1 71 ? 1.188 -4.694 -28.849 1.00 75.19 71 GLU A CA 1
ATOM 579 C C . GLU A 1 71 ? 1.362 -4.300 -27.379 1.00 75.19 71 GLU A C 1
ATOM 581 O O . GLU A 1 71 ? 0.373 -3.965 -26.712 1.00 75.19 71 GLU A O 1
ATOM 586 N N . LEU A 1 72 ? 2.589 -4.386 -26.869 1.00 70.00 72 LEU A N 1
ATOM 587 C CA . LEU A 1 72 ? 2.900 -4.058 -25.480 1.00 70.00 72 LEU A CA 1
ATOM 588 C C . LEU A 1 72 ? 3.829 -2.850 -25.450 1.00 70.00 72 LEU A C 1
ATOM 590 O O . LEU A 1 72 ? 4.879 -2.852 -26.095 1.00 70.00 72 LEU A O 1
ATOM 594 N N . HIS A 1 73 ? 3.399 -1.838 -24.706 1.00 71.06 73 HIS A N 1
ATOM 595 C CA . HIS A 1 73 ? 4.100 -0.584 -24.469 1.00 71.06 73 HIS A CA 1
ATOM 596 C C . HIS A 1 73 ? 4.426 -0.525 -22.962 1.00 71.06 73 HIS A C 1
ATOM 598 O O . HIS A 1 73 ? 3.503 -0.363 -22.158 1.00 71.06 73 HIS A O 1
ATOM 604 N N . GLU A 1 74 ? 5.703 -0.710 -22.598 1.00 63.34 74 GLU A N 1
ATOM 605 C CA . GLU A 1 74 ? 6.250 -0.724 -21.216 1.00 63.34 74 GLU A CA 1
ATOM 606 C C . GLU A 1 74 ? 7.207 0.446 -20.920 1.00 63.34 74 GLU A C 1
ATOM 608 O O . GLU A 1 74 ? 7.743 1.062 -21.870 1.00 63.34 74 GLU A O 1
#

Foldseek 3Di:
DPVVLEDEDDDDDDPDPVVVVVVVVVVVVCVVCQVVCVVVVHHDDDDDPPPPPDDPDAPDDWDDDDDPHGIYGD

Sequence (74 aa):
MKPHRIKYWLNHKAEDDATFRQEIRAVCKLYHQAQELHESGVHVISVDEKTGIQALERIHPDHPLSKGKLELHE

Secondary structure (DSSP, 8-state):
--GGGEEE------S-HHHHHHHHHHHHHHHHTHHHHHHTTPPP-----------SS-SS--B--BTTB-EEE-